Protein AF-A0A925S5E9-F1 (afdb_monomer_lite)

pLDDT: mean 94.25, std 6.19, range [67.81, 97.81]

Sequence (40 aa):
PLLEVVMAKADQNQSKAAEWLGLNRNTLRKKLLEHKLLKP

Structure (mmCIF, N/CA/C/O backbone):
data_AF-A0A925S5E9-F1
#
_entry.id   AF-A0A925S5E9-F1
#
loop_
_atom_site.group_PDB
_atom_site.id
_atom_site.type_symbol
_atom_site.label_atom_id
_atom_site.label_alt_id
_atom_site.label_comp_id
_atom_site.label_asym_id
_atom_site.label_entity_id
_atom_site.label_seq_id
_atom_site.pdbx_PDB_ins_code
_atom_site.Cartn_x
_atom_site.Cartn_y
_atom_site.Cartn_z
_atom_site.occupancy
_atom_site.B_iso_or_equiv
_atom_site.auth_seq_id
_atom_site.auth_comp_id
_atom_site.auth_asym_id
_atom_site.auth_atom_id
_atom_site.pdbx_PDB_model_num
ATOM 1 N N . PRO A 1 1 ? -9.383 6.541 0.709 1.00 75.69 1 PRO A N 1
ATOM 2 C CA . PRO A 1 1 ? -10.413 6.326 -0.344 1.00 75.69 1 PRO A CA 1
ATOM 3 C C . PRO A 1 1 ? -9.884 5.676 -1.645 1.00 75.69 1 PRO A C 1
ATOM 5 O O . PRO A 1 1 ? -10.378 4.615 -1.992 1.00 75.69 1 PRO A O 1
ATOM 8 N N . LEU A 1 2 ? -8.882 6.218 -2.362 1.00 92.75 2 LEU A N 1
ATOM 9 C CA . LEU A 1 2 ? -8.351 5.551 -3.578 1.00 92.75 2 LEU A CA 1
ATOM 10 C C . LEU A 1 2 ? -7.551 4.276 -3.256 1.00 92.75 2 LEU A C 1
ATOM 12 O O . LEU A 1 2 ? -7.768 3.229 -3.858 1.00 92.75 2 LEU A O 1
ATOM 16 N N . LEU A 1 3 ? -6.641 4.363 -2.282 1.00 94.69 3 LEU A N 1
ATOM 17 C CA . LEU A 1 3 ? -5.750 3.258 -1.917 1.00 94.69 3 LEU A CA 1
ATOM 18 C C . LEU A 1 3 ? -6.517 2.037 -1.397 1.00 94.69 3 LEU A C 1
ATOM 20 O O . LEU A 1 3 ? -6.189 0.919 -1.768 1.00 94.69 3 LEU A O 1
ATOM 24 N N . GLU A 1 4 ? -7.563 2.247 -0.596 1.00 95.00 4 GLU A N 1
ATOM 25 C CA . GLU A 1 4 ? -8.444 1.179 -0.104 1.00 95.00 4 GLU A CA 1
ATOM 26 C C . GLU A 1 4 ? -9.160 0.457 -1.242 1.00 95.00 4 GLU A C 1
ATOM 28 O O . GLU A 1 4 ? -9.150 -0.768 -1.290 1.00 95.00 4 GLU A O 1
ATOM 33 N N . VAL A 1 5 ? -9.737 1.206 -2.189 1.00 96.31 5 VAL A N 1
ATOM 34 C CA . VAL A 1 5 ? -10.457 0.629 -3.334 1.00 96.31 5 VAL A CA 1
ATOM 35 C C . VAL A 1 5 ? -9.511 -0.179 -4.215 1.00 96.31 5 VAL A C 1
ATOM 37 O O . VAL A 1 5 ? -9.855 -1.280 -4.636 1.00 96.31 5 VAL A O 1
ATOM 40 N N . VAL A 1 6 ? -8.313 0.341 -4.483 1.00 96.50 6 VAL A N 1
ATOM 41 C CA . VAL A 1 6 ? -7.313 -0.378 -5.280 1.00 96.50 6 VAL A CA 1
ATOM 42 C C . VAL A 1 6 ? -6.829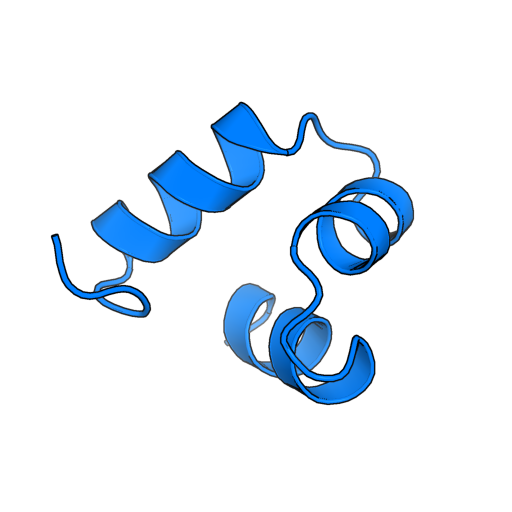 -1.626 -4.546 1.00 96.50 6 VAL A C 1
ATOM 44 O O . VAL A 1 6 ? -6.761 -2.687 -5.157 1.00 96.50 6 VAL A O 1
ATOM 47 N N . MET A 1 7 ? -6.555 -1.535 -3.243 1.00 97.19 7 MET A N 1
ATOM 48 C CA . MET A 1 7 ? -6.164 -2.690 -2.432 1.00 97.19 7 MET A CA 1
ATOM 49 C C . MET A 1 7 ? -7.264 -3.750 -2.364 1.00 97.19 7 MET A C 1
ATOM 51 O O . MET A 1 7 ? -6.959 -4.935 -2.456 1.00 97.19 7 MET A O 1
ATOM 55 N N . ALA A 1 8 ? -8.531 -3.347 -2.258 1.00 96.62 8 ALA A N 1
ATOM 56 C CA . ALA A 1 8 ? -9.664 -4.266 -2.288 1.00 96.62 8 ALA A CA 1
ATOM 57 C C . ALA A 1 8 ? -9.792 -4.956 -3.654 1.00 96.62 8 ALA A C 1
ATOM 59 O O . ALA A 1 8 ? -9.905 -6.173 -3.709 1.00 96.62 8 ALA A O 1
ATOM 60 N N . LYS A 1 9 ? -9.695 -4.204 -4.759 1.00 97.38 9 LYS A N 1
ATOM 61 C CA . LYS A 1 9 ? -9.738 -4.765 -6.122 1.00 97.38 9 LYS A CA 1
ATOM 62 C C . LYS A 1 9 ? -8.526 -5.642 -6.455 1.00 97.38 9 LYS A C 1
ATOM 64 O O . LYS A 1 9 ? -8.609 -6.493 -7.334 1.00 97.38 9 LYS A O 1
ATOM 69 N N . ALA A 1 10 ? -7.395 -5.404 -5.799 1.00 96.94 10 ALA A N 1
ATOM 70 C CA . ALA A 1 10 ? -6.178 -6.187 -5.956 1.00 96.94 10 ALA A CA 1
ATOM 71 C C . ALA A 1 10 ? -6.092 -7.367 -4.971 1.00 96.94 10 ALA A C 1
ATOM 73 O O . ALA A 1 10 ? -5.012 -7.939 -4.843 1.00 96.94 10 ALA A O 1
ATOM 74 N N . ASP A 1 11 ? -7.172 -7.717 -4.261 1.00 96.56 11 ASP A N 1
ATOM 75 C CA . ASP A 1 11 ? -7.205 -8.793 -3.257 1.00 96.56 11 ASP A CA 1
ATOM 76 C C . ASP A 1 11 ? -6.089 -8.664 -2.204 1.00 96.56 11 ASP A C 1
ATOM 78 O O . ASP A 1 11 ? -5.405 -9.621 -1.848 1.00 96.56 11 ASP A O 1
ATOM 82 N N . GLN A 1 12 ? -5.849 -7.435 -1.739 1.00 94.00 12 GLN A N 1
ATOM 83 C CA . GLN A 1 12 ? -4.768 -7.062 -0.818 1.00 94.00 12 GLN A CA 1
ATOM 84 C C . GLN A 1 12 ? -3.336 -7.318 -1.342 1.00 94.00 12 GLN A C 1
ATOM 86 O O . GLN A 1 12 ? -2.360 -7.152 -0.602 1.00 94.00 12 GLN A O 1
ATOM 91 N N . ASN A 1 13 ? -3.160 -7.646 -2.625 1.00 96.19 13 ASN A N 1
ATOM 92 C CA . ASN A 1 13 ? -1.847 -7.796 -3.246 1.00 96.19 13 ASN A CA 1
ATOM 93 C C . ASN A 1 13 ? -1.235 -6.424 -3.570 1.00 96.19 13 ASN A C 1
ATOM 95 O O . ASN A 1 13 ? -1.545 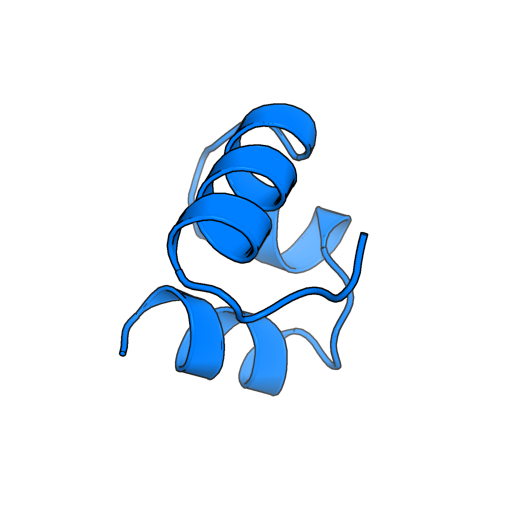-5.791 -4.581 1.00 96.19 13 ASN A O 1
ATOM 99 N N . GLN A 1 14 ? -0.305 -5.983 -2.721 1.00 95.75 14 GLN A N 1
ATOM 100 C CA . GLN A 1 14 ? 0.360 -4.685 -2.870 1.00 95.75 14 GLN A CA 1
ATOM 101 C C . GLN A 1 14 ? 1.170 -4.558 -4.164 1.00 95.75 14 GLN A C 1
ATOM 103 O O . GLN A 1 14 ? 1.274 -3.459 -4.694 1.00 95.75 14 GLN A O 1
ATOM 108 N N . SER A 1 15 ? 1.752 -5.639 -4.687 1.00 97.50 15 SER A N 1
ATOM 109 C CA . SER A 1 15 ? 2.519 -5.566 -5.938 1.00 97.50 15 SER A CA 1
ATOM 110 C C . SER A 1 15 ? 1.597 -5.273 -7.121 1.00 97.50 15 SER A C 1
ATOM 112 O O . SER A 1 15 ? 1.865 -4.355 -7.891 1.00 97.50 15 SER A O 1
ATOM 114 N N . LYS A 1 16 ? 0.460 -5.973 -7.194 1.00 97.56 16 LYS A N 1
ATOM 115 C CA . LYS A 1 16 ? -0.577 -5.765 -8.216 1.00 97.56 16 LYS A CA 1
ATOM 116 C C . LYS A 1 16 ? -1.226 -4.379 -8.103 1.00 97.56 16 LYS A C 1
ATOM 118 O O . LYS A 1 16 ? -1.383 -3.677 -9.094 1.00 97.56 16 LYS A O 1
ATOM 123 N N . ALA A 1 17 ? -1.543 -3.944 -6.882 1.00 97.81 17 ALA A N 1
ATOM 124 C CA . ALA A 1 17 ? -2.064 -2.601 -6.626 1.00 97.81 17 ALA A CA 1
ATOM 125 C C . ALA A 1 17 ? -1.074 -1.494 -7.033 1.00 97.81 17 ALA A C 1
ATOM 127 O O . ALA A 1 17 ? -1.481 -0.452 -7.544 1.00 97.81 17 ALA A O 1
ATOM 128 N N . ALA A 1 18 ? 0.224 -1.713 -6.806 1.00 97.75 18 ALA A N 1
ATOM 129 C CA . ALA A 1 18 ? 1.275 -0.765 -7.158 1.00 97.75 18 ALA A CA 1
ATOM 130 C C . ALA A 1 18 ? 1.458 -0.652 -8.680 1.00 97.75 18 ALA A C 1
ATOM 132 O O . ALA A 1 18 ? 1.582 0.460 -9.190 1.00 97.75 18 ALA A O 1
ATOM 133 N N . GLU A 1 19 ? 1.385 -1.779 -9.393 1.00 97.75 19 GLU A N 1
ATOM 134 C CA . GLU A 1 19 ? 1.377 -1.829 -10.859 1.00 97.75 19 GLU A CA 1
ATOM 135 C C . GLU A 1 19 ? 0.200 -1.033 -11.443 1.00 97.75 19 GLU A C 1
ATOM 137 O O . GLU A 1 19 ? 0.402 -0.165 -12.289 1.00 97.75 19 GLU A O 1
ATOM 142 N N . TRP A 1 20 ? -1.015 -1.239 -10.926 1.00 97.06 20 TRP A N 1
ATOM 143 C CA . TRP A 1 20 ? -2.211 -0.512 -11.374 1.00 97.06 20 TRP A CA 1
ATOM 144 C C . TRP A 1 20 ? -2.149 0.994 -11.127 1.00 97.06 20 TRP A C 1
ATOM 146 O O . TRP A 1 20 ? -2.713 1.777 -11.888 1.00 97.06 20 TRP A O 1
ATOM 156 N N . LEU A 1 21 ? -1.482 1.402 -10.049 1.00 96.06 21 LEU A N 1
ATOM 157 C CA . LEU A 1 21 ? -1.292 2.805 -9.693 1.00 96.06 21 LEU A CA 1
ATOM 158 C C . LEU A 1 21 ? -0.064 3.435 -10.370 1.00 96.06 21 LEU A C 1
ATOM 160 O O . LEU A 1 21 ? 0.193 4.618 -10.147 1.00 96.06 21 LEU A O 1
ATOM 164 N N . GLY A 1 22 ? 0.705 2.671 -11.155 1.00 97.25 22 GLY A N 1
ATOM 165 C CA . GLY A 1 22 ? 1.911 3.156 -11.827 1.00 97.25 22 GLY A CA 1
ATOM 166 C C . GLY A 1 22 ? 2.997 3.633 -10.858 1.00 97.25 22 GLY A C 1
ATOM 167 O O . GLY A 1 22 ? 3.727 4.576 -11.158 1.00 97.25 22 GLY A O 1
ATOM 168 N N . LEU A 1 23 ? 3.088 3.029 -9.669 1.00 96.88 23 LEU A N 1
ATOM 169 C CA . LEU A 1 23 ? 4.029 3.436 -8.625 1.00 96.88 23 LEU A CA 1
ATOM 170 C C . LEU A 1 23 ? 4.800 2.251 -8.048 1.00 96.88 23 LEU A C 1
ATOM 172 O O . LEU A 1 23 ? 4.410 1.095 -8.157 1.00 96.88 23 LEU A O 1
ATOM 176 N N . ASN A 1 24 ? 5.924 2.540 -7.397 1.00 96.50 24 ASN A N 1
ATOM 177 C CA . ASN A 1 24 ? 6.714 1.508 -6.735 1.00 96.50 24 ASN A CA 1
ATOM 178 C C . ASN A 1 24 ? 5.950 0.937 -5.523 1.00 96.50 24 ASN A C 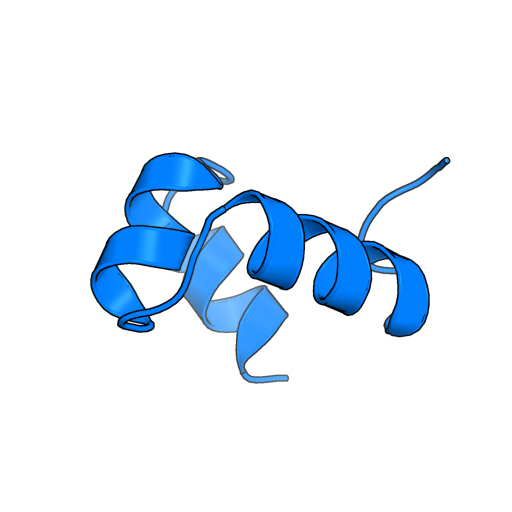1
ATOM 180 O O 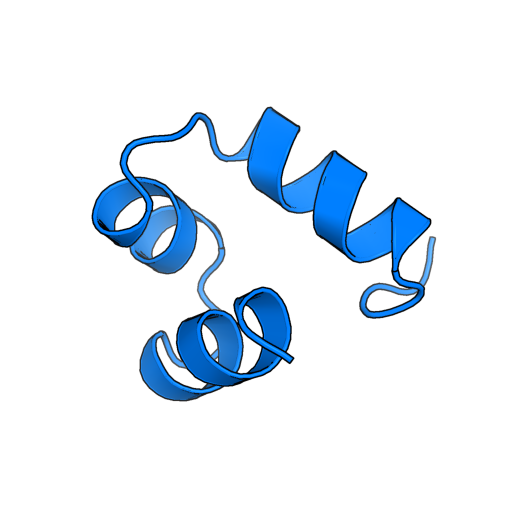. ASN A 1 24 ? 5.398 1.693 -4.719 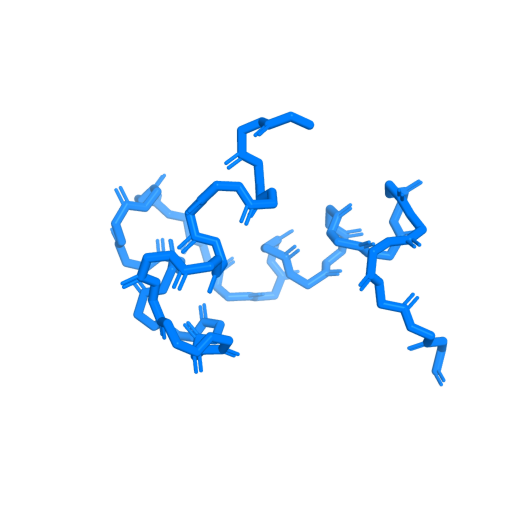1.00 96.50 24 ASN A O 1
ATOM 184 N N . ARG A 1 25 ? 5.990 -0.387 -5.320 1.00 96.88 25 ARG A N 1
ATOM 185 C CA . ARG A 1 25 ? 5.407 -1.071 -4.148 1.00 96.88 25 ARG A CA 1
ATOM 186 C C . ARG A 1 25 ? 5.846 -0.462 -2.809 1.00 96.88 25 ARG A C 1
ATOM 188 O O . ARG A 1 25 ? 5.045 -0.361 -1.886 1.00 96.88 25 ARG A O 1
ATOM 195 N N . ASN A 1 26 ? 7.098 -0.022 -2.683 1.00 96.69 26 ASN A N 1
ATOM 196 C CA . ASN A 1 26 ? 7.590 0.629 -1.465 1.00 96.69 26 ASN A CA 1
ATOM 197 C C . ASN A 1 26 ? 6.911 1.990 -1.237 1.00 96.69 26 ASN A C 1
ATOM 199 O O . ASN A 1 26 ? 6.600 2.336 -0.098 1.00 96.69 26 ASN A O 1
ATOM 203 N N . THR A 1 27 ? 6.624 2.732 -2.309 1.00 97.19 27 THR A N 1
ATOM 204 C CA . THR A 1 27 ? 5.828 3.967 -2.252 1.00 97.19 27 THR A CA 1
ATOM 205 C C . THR A 1 27 ? 4.388 3.661 -1.857 1.00 97.19 27 THR A C 1
ATOM 207 O O . THR A 1 27 ? 3.845 4.352 -0.995 1.00 97.19 27 THR A O 1
ATOM 210 N N . LEU A 1 28 ? 3.789 2.598 -2.413 1.00 97.06 28 LEU A N 1
ATOM 211 C CA . LEU A 1 28 ? 2.455 2.147 -2.006 1.00 97.06 28 LEU A CA 1
ATOM 212 C C . LEU A 1 28 ? 2.417 1.841 -0.509 1.00 97.06 28 LEU A C 1
ATOM 214 O O . LEU A 1 28 ? 1.561 2.354 0.203 1.00 97.06 28 LEU A O 1
ATOM 218 N N . ARG A 1 29 ? 3.374 1.046 -0.021 1.00 96.00 29 ARG A N 1
ATOM 219 C CA . ARG A 1 29 ? 3.460 0.648 1.387 1.00 96.00 29 ARG A CA 1
ATOM 220 C C . ARG A 1 29 ? 3.564 1.857 2.318 1.00 96.00 29 ARG A C 1
ATOM 222 O O . ARG A 1 29 ? 2.855 1.891 3.319 1.00 96.00 29 ARG A O 1
ATOM 229 N N . LYS A 1 30 ? 4.403 2.850 1.991 1.00 96.62 30 LYS A N 1
ATOM 230 C CA . LYS A 1 30 ? 4.513 4.097 2.773 1.00 96.62 30 LYS A CA 1
ATOM 231 C C . LYS A 1 30 ? 3.174 4.826 2.850 1.00 96.62 30 LYS A C 1
ATOM 233 O O . LYS A 1 30 ? 2.721 5.130 3.946 1.00 96.62 30 LYS A O 1
ATOM 238 N N . LYS A 1 31 ? 2.497 4.997 1.710 1.00 95.56 31 LYS A N 1
ATOM 239 C CA . LYS A 1 31 ? 1.166 5.618 1.664 1.00 95.56 31 LYS A CA 1
ATOM 240 C C . LYS A 1 31 ? 0.148 4.839 2.499 1.00 95.56 31 LYS A C 1
ATOM 242 O O . LYS A 1 31 ? -0.604 5.430 3.262 1.00 95.56 31 LYS A O 1
ATOM 247 N N . LEU A 1 32 ? 0.133 3.510 2.409 1.00 96.06 32 LEU A N 1
ATOM 248 C CA . LEU A 1 32 ? -0.769 2.686 3.215 1.00 96.06 32 LEU A CA 1
ATOM 249 C C . LEU A 1 32 ? -0.523 2.856 4.728 1.00 96.06 32 LEU A C 1
ATOM 251 O O . LEU A 1 32 ? -1.488 2.902 5.484 1.00 96.06 32 LEU A O 1
ATOM 255 N N . LEU A 1 33 ? 0.730 3.004 5.171 1.00 95.88 33 LEU A N 1
ATOM 256 C CA . LEU A 1 33 ? 1.057 3.305 6.573 1.00 95.88 33 LEU A CA 1
ATOM 257 C C . LEU A 1 33 ? 0.633 4.728 6.979 1.00 95.88 33 LEU A C 1
ATOM 259 O O . LEU A 1 33 ? -0.008 4.896 8.013 1.00 95.88 33 LEU A O 1
ATOM 263 N N . GLU A 1 34 ? 0.927 5.738 6.153 1.00 94.81 34 GLU A N 1
ATOM 264 C CA . GLU A 1 34 ? 0.533 7.143 6.379 1.00 94.81 34 GLU A CA 1
ATOM 265 C C . GLU A 1 34 ? -0.987 7.295 6.526 1.00 94.81 34 GLU A C 1
ATOM 267 O O . GLU A 1 34 ? -1.476 8.020 7.393 1.00 94.81 34 GLU A O 1
ATOM 272 N N . HIS A 1 35 ? -1.742 6.555 5.713 1.00 94.19 35 HIS A N 1
ATOM 273 C CA . HIS A 1 35 ? -3.202 6.531 5.749 1.00 94.19 35 HIS A CA 1
ATOM 274 C C . HIS A 1 35 ? -3.781 5.565 6.798 1.00 94.19 35 HIS A C 1
ATOM 276 O O . HIS A 1 35 ? -5.000 5.414 6.860 1.00 94.19 35 HIS A O 1
ATOM 282 N N . LYS A 1 36 ? -2.944 4.928 7.633 1.00 93.75 36 LYS A N 1
ATOM 283 C CA . LYS A 1 36 ? -3.350 3.959 8.673 1.00 93.75 36 LYS A CA 1
ATOM 284 C C . LYS A 1 36 ? -4.127 2.747 8.129 1.00 93.75 36 LYS A C 1
ATOM 286 O O . LYS A 1 36 ? -4.948 2.160 8.828 1.00 93.75 36 LYS A O 1
ATOM 291 N N . LEU A 1 37 ? -3.849 2.366 6.883 1.00 91.19 37 LE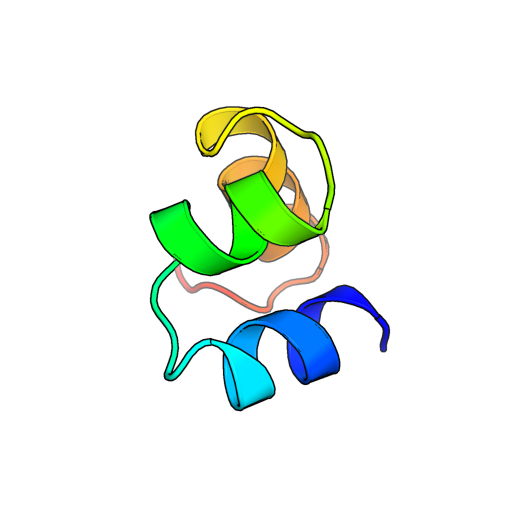U A N 1
ATOM 292 C CA . LEU A 1 37 ? -4.430 1.211 6.186 1.00 91.19 37 LEU A CA 1
ATOM 293 C C . LEU A 1 37 ? -3.602 -0.068 6.369 1.00 91.19 37 LEU A C 1
ATOM 295 O O . LEU A 1 37 ? -4.073 -1.162 6.072 1.00 91.19 37 LEU A O 1
ATOM 299 N N . LEU A 1 38 ? -2.369 0.062 6.857 1.00 88.31 38 LEU A N 1
ATOM 300 C CA . LEU A 1 38 ? -1.533 -1.043 7.310 1.00 88.31 38 LEU A CA 1
ATOM 301 C C . LEU A 1 38 ? -1.170 -0.831 8.774 1.00 88.31 38 LEU A C 1
ATOM 303 O O . LEU A 1 38 ? -0.886 0.290 9.199 1.00 88.31 38 LEU A O 1
ATOM 307 N N . LYS A 1 39 ? -1.148 -1.927 9.530 1.00 78.31 39 LYS A N 1
ATOM 308 C CA . LYS A 1 39 ? -0.500 -1.947 10.840 1.00 78.31 39 LYS A CA 1
ATOM 309 C C . LYS A 1 39 ? 1.026 -1.986 10.633 1.00 78.31 39 LYS A C 1
ATOM 311 O O . LYS A 1 39 ? 1.454 -2.540 9.613 1.00 78.31 39 LYS A O 1
ATOM 316 N N . PRO A 1 40 ? 1.808 -1.353 11.527 1.00 67.81 40 PRO A N 1
ATOM 317 C CA . PRO A 1 40 ? 3.267 -1.423 11.481 1.00 67.81 40 PRO A CA 1
ATOM 318 C C . PRO A 1 40 ? 3.769 -2.871 11.493 1.00 67.81 40 PRO A C 1
ATOM 320 O O . PRO A 1 40 ? 3.115 -3.716 12.148 1.00 67.81 40 PRO A O 1
#

Radius of gyration: 8.84 Å; chains: 1; bounding box: 18×16×23 Å

Foldseek 3Di:
DVLVVLCVVVVNPLVNSCVVVVHDSVVSVVVCVVVVVDDD

Secondary structure (DSSP, 8-state):
-HHHHHHHHTTT-HHHHHHHTTS-HHHHHHHHHHTT-S--